Protein AF-A0A919DUF3-F1 (afdb_monomer_lite)

Radius of gyration: 19.7 Å; chains: 1; bounding box: 41×31×44 Å

pLDDT: mean 87.0, std 9.14, range [55.09, 96.88]

Structure (mmCIF, N/CA/C/O backbone):
data_AF-A0A919DUF3-F1
#
_entry.id   AF-A0A919DUF3-F1
#
loop_
_atom_site.group_PDB
_atom_site.id
_atom_site.type_symbol
_atom_site.label_atom_id
_atom_site.label_alt_id
_atom_site.label_comp_id
_atom_site.label_asym_id
_atom_site.label_entity_id
_atom_site.label_seq_id
_atom_site.pdbx_PDB_ins_code
_atom_site.Cartn_x
_atom_site.Cartn_y
_atom_site.Cartn_z
_atom_site.occupancy
_atom_site.B_iso_or_equiv
_atom_site.auth_seq_id
_atom_site.auth_comp_id
_atom_site.auth_asym_id
_atom_site.auth_atom_id
_atom_site.pdbx_PDB_model_num
ATOM 1 N N . MET A 1 1 ? 0.607 26.790 12.802 1.00 56.91 1 MET A N 1
ATOM 2 C CA . MET A 1 1 ? 0.655 25.379 13.237 1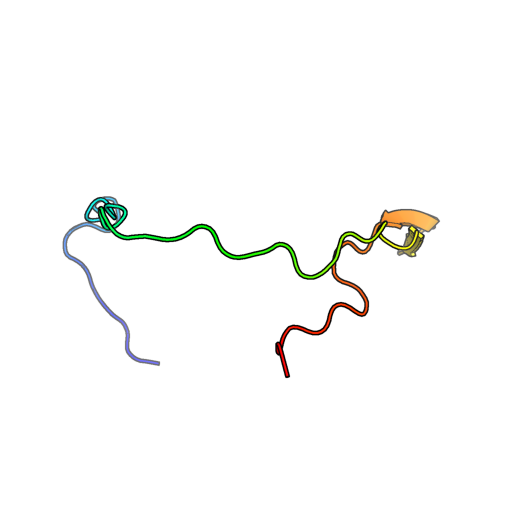.00 56.91 1 MET A CA 1
ATOM 3 C C . MET A 1 1 ? 0.926 25.388 14.735 1.00 56.91 1 MET A C 1
ATOM 5 O O . MET A 1 1 ? 1.983 25.882 15.107 1.00 56.91 1 MET A O 1
ATOM 9 N N . PRO A 1 2 ? -0.033 25.016 15.597 1.00 73.94 2 PRO A N 1
ATOM 10 C CA . PRO A 1 2 ? 0.181 25.049 17.042 1.00 73.94 2 PRO A CA 1
ATOM 11 C C . PRO A 1 2 ? 1.137 23.927 17.464 1.00 73.94 2 PRO A C 1
ATOM 13 O O . PRO A 1 2 ? 1.032 22.806 16.966 1.00 73.94 2 PRO A O 1
ATOM 16 N N . ALA A 1 3 ? 2.065 24.231 18.369 1.00 80.88 3 ALA A N 1
ATOM 17 C CA . ALA A 1 3 ? 2.901 23.218 18.998 1.00 80.88 3 ALA A CA 1
ATOM 18 C C . ALA A 1 3 ? 2.068 22.484 20.058 1.00 80.88 3 ALA A C 1
ATOM 20 O O . ALA A 1 3 ? 1.555 23.107 20.986 1.00 80.88 3 ALA A O 1
ATOM 21 N N . VAL A 1 4 ? 1.905 21.172 19.893 1.00 80.06 4 VAL A N 1
ATOM 22 C CA . VAL A 1 4 ? 1.247 20.304 2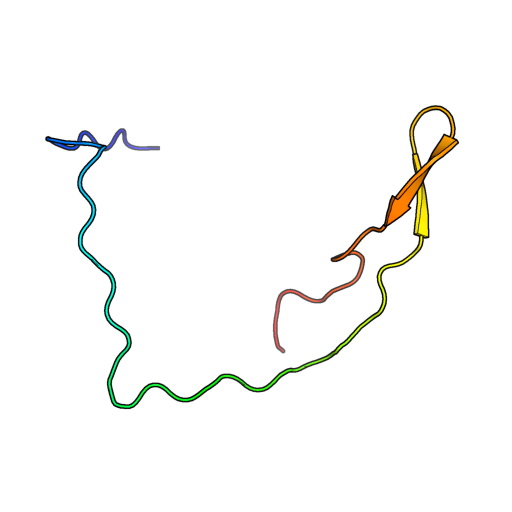0.875 1.00 80.06 4 VAL A CA 1
ATOM 23 C C . VAL A 1 4 ? 2.337 19.644 21.710 1.00 80.06 4 VAL A C 1
ATOM 25 O O . VAL A 1 4 ? 3.114 18.845 21.193 1.00 80.06 4 VAL A O 1
ATOM 28 N N . THR A 1 5 ? 2.395 19.989 22.994 1.00 82.56 5 THR A N 1
ATOM 29 C CA . THR A 1 5 ? 3.298 19.357 23.961 1.00 82.56 5 THR A CA 1
ATOM 30 C C . THR A 1 5 ? 2.550 18.233 24.664 1.00 82.56 5 THR A C 1
ATOM 32 O O . THR A 1 5 ? 1.479 18.458 25.225 1.00 82.56 5 THR A O 1
ATOM 35 N N . VAL A 1 6 ? 3.107 17.025 24.624 1.00 83.69 6 VAL A N 1
ATOM 36 C CA . VAL A 1 6 ? 2.578 15.847 25.322 1.00 83.69 6 VAL A CA 1
ATOM 37 C C . VAL A 1 6 ? 3.518 15.457 26.457 1.00 83.69 6 VAL A C 1
ATOM 39 O O . VAL A 1 6 ? 4.729 15.619 26.333 1.00 83.69 6 VAL A O 1
ATOM 42 N N . GLU A 1 7 ? 2.964 14.943 27.555 1.00 86.50 7 GLU A N 1
ATOM 43 C CA . GLU A 1 7 ? 3.730 14.544 28.745 1.00 86.50 7 GLU A CA 1
ATOM 44 C C . GLU A 1 7 ? 4.745 13.433 28.438 1.00 86.50 7 GLU A C 1
ATOM 46 O O . GLU A 1 7 ? 5.886 13.485 28.893 1.00 86.50 7 GLU A O 1
ATOM 51 N N . ASN A 1 8 ? 4.356 12.453 27.616 1.00 85.50 8 ASN A N 1
ATOM 52 C CA . ASN A 1 8 ? 5.234 11.373 27.189 1.00 85.50 8 ASN A CA 1
ATOM 53 C C . ASN A 1 8 ? 5.025 11.045 25.694 1.00 85.50 8 ASN A C 1
ATOM 55 O O . ASN A 1 8 ? 3.999 10.468 25.324 1.00 85.50 8 ASN A O 1
ATOM 59 N N . PRO A 1 9 ? 5.993 11.368 24.815 1.00 84.44 9 PRO A N 1
ATOM 60 C CA . PRO A 1 9 ? 5.890 11.115 23.377 1.00 84.44 9 PRO A CA 1
ATOM 61 C C . PRO A 1 9 ? 6.042 9.632 23.001 1.00 84.44 9 PRO A C 1
ATOM 63 O O . PRO A 1 9 ? 5.827 9.270 21.847 1.00 84.44 9 PRO A O 1
ATOM 66 N N . LEU A 1 10 ? 6.422 8.773 23.952 1.00 88.75 10 LEU A N 1
ATOM 67 C CA . LEU A 1 10 ? 6.567 7.329 23.757 1.00 88.75 10 LEU A CA 1
ATOM 68 C C . LEU A 1 10 ? 5.305 6.551 24.147 1.00 88.75 10 LEU A C 1
ATOM 70 O O . LEU A 1 10 ? 5.248 5.338 23.953 1.00 88.75 10 LEU A O 1
ATOM 74 N N . THR A 1 11 ? 4.293 7.224 24.698 1.00 86.62 11 THR A N 1
ATOM 75 C CA . THR A 1 11 ? 3.017 6.597 25.050 1.00 86.62 11 THR A CA 1
ATOM 76 C C . THR A 1 11 ? 1.941 7.003 24.062 1.00 86.62 11 THR A C 1
ATOM 78 O O . THR A 1 11 ? 1.647 8.185 23.904 1.00 86.62 11 THR A O 1
ATOM 81 N N . LEU A 1 12 ? 1.315 6.011 23.434 1.00 85.88 12 LEU A N 1
ATOM 82 C CA . LEU A 1 12 ? 0.127 6.194 22.611 1.00 85.88 12 LEU A CA 1
ATOM 83 C C . LEU A 1 12 ? -0.952 5.202 23.060 1.00 85.88 12 LEU A C 1
ATOM 85 O O . LEU A 1 12 ? -0.635 4.030 23.290 1.00 85.88 12 LEU A O 1
ATOM 89 N N . PRO A 1 13 ? -2.223 5.631 23.174 1.00 86.50 13 PRO A N 1
ATOM 90 C CA . PRO A 1 13 ? -3.331 4.710 23.370 1.00 86.50 13 PRO A CA 1
ATOM 91 C C . PRO A 1 13 ? -3.367 3.668 22.251 1.00 86.50 13 PRO A C 1
ATOM 93 O O . PRO A 1 13 ? -3.184 3.986 21.073 1.00 86.50 13 PRO A O 1
ATOM 96 N N . ARG A 1 14 ? -3.633 2.410 22.609 1.00 88.62 14 ARG A N 1
ATOM 97 C CA . ARG A 1 14 ? -3.852 1.367 21.609 1.00 88.62 14 ARG A CA 1
ATOM 98 C C . ARG A 1 14 ? -5.173 1.636 20.890 1.00 88.62 14 ARG A C 1
ATOM 100 O O . ARG A 1 14 ? -6.212 1.755 21.530 1.00 88.62 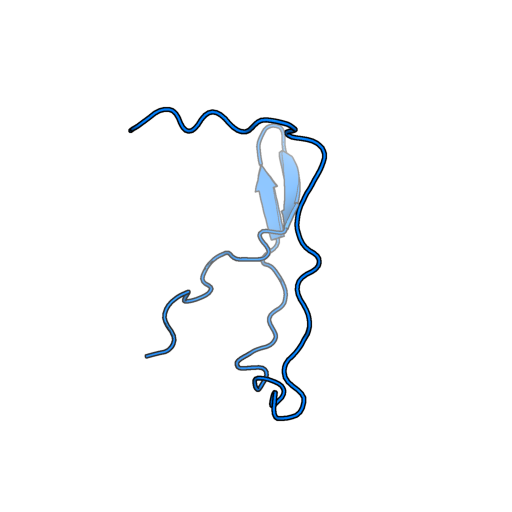14 ARG A O 1
ATOM 107 N N . VAL A 1 15 ? -5.131 1.670 19.562 1.00 89.62 15 VAL A N 1
ATOM 108 C CA . VAL A 1 15 ? -6.335 1.725 18.727 1.00 89.62 15 VAL A CA 1
ATOM 109 C C . VAL A 1 15 ? -6.935 0.321 18.648 1.00 89.62 15 VAL A C 1
ATOM 111 O O . VAL A 1 15 ? -6.259 -0.619 18.225 1.00 89.62 15 VAL A O 1
ATOM 114 N N . THR A 1 16 ? -8.186 0.167 19.080 1.00 91.06 16 THR A N 1
ATOM 115 C CA . THR A 1 16 ? -8.953 -1.076 18.940 1.00 91.06 16 THR A CA 1
ATOM 116 C C . THR A 1 16 ? -9.818 -1.022 17.686 1.00 91.06 16 THR A C 1
ATOM 118 O O . THR A 1 16 ? -10.325 0.031 17.302 1.00 91.06 16 THR A O 1
ATOM 121 N N . VAL A 1 17 ? -9.973 -2.166 17.021 1.00 88.81 17 VAL A N 1
ATOM 122 C CA . VAL A 1 17 ? -10.885 -2.289 15.879 1.00 88.81 17 VAL A CA 1
ATOM 123 C C . VAL A 1 17 ? -12.312 -2.467 16.420 1.00 88.81 17 VAL A C 1
ATOM 125 O O . VAL A 1 17 ? -12.495 -3.295 17.317 1.00 88.81 17 VAL A O 1
ATOM 128 N N . PRO A 1 18 ? -13.315 -1.719 15.920 1.00 91.12 18 PRO A N 1
ATOM 129 C CA . PRO A 1 18 ? -14.718 -1.928 16.281 1.00 91.12 18 PRO A CA 1
ATOM 130 C C . PRO A 1 18 ? -15.180 -3.355 15.963 1.00 91.12 18 PRO A C 1
ATOM 132 O O . PRO A 1 18 ? -14.774 -3.927 14.953 1.00 91.12 18 PRO A O 1
ATOM 135 N N . ALA A 1 19 ? -16.044 -3.933 16.802 1.00 90.50 19 ALA A N 1
ATOM 136 C CA . ALA A 1 19 ? -16.538 -5.302 16.607 1.00 90.50 19 ALA A CA 1
ATOM 137 C C . ALA A 1 19 ? -17.402 -5.456 15.340 1.00 90.50 19 ALA A C 1
ATOM 139 O O . ALA A 1 19 ? -17.483 -6.538 14.767 1.00 90.50 19 ALA A O 1
ATOM 140 N N . ASP A 1 20 ? -18.024 -4.3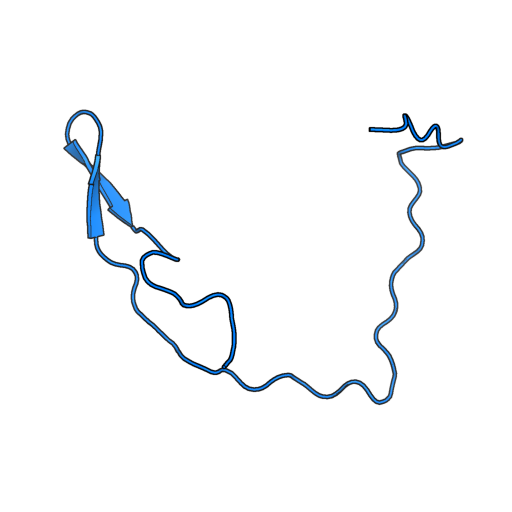67 14.901 1.00 94.19 20 ASP A N 1
ATOM 141 C CA . ASP A 1 20 ? -18.860 -4.241 13.710 1.00 94.19 20 ASP A CA 1
ATOM 142 C C . ASP A 1 20 ? -18.089 -3.721 12.482 1.00 94.19 20 ASP A C 1
ATOM 144 O O . ASP A 1 20 ? -18.688 -3.414 11.449 1.00 94.19 20 ASP A O 1
ATOM 148 N N . ALA A 1 21 ? -16.758 -3.617 12.562 1.00 91.81 21 ALA A N 1
ATOM 149 C CA . ALA A 1 21 ? -15.947 -3.142 11.451 1.00 91.81 21 ALA A CA 1
ATOM 150 C C . ALA A 1 21 ? -16.044 -4.088 10.243 1.00 91.81 21 ALA A C 1
ATOM 152 O O . ALA A 1 21 ? -15.689 -5.266 10.310 1.00 91.81 21 ALA A O 1
ATOM 153 N N . VAL A 1 22 ? -16.466 -3.543 9.101 1.00 91.81 22 VAL A N 1
ATOM 154 C CA . VAL A 1 22 ? -16.529 -4.271 7.830 1.00 91.81 22 VAL A CA 1
ATOM 155 C C . VAL A 1 22 ? -15.253 -4.026 7.027 1.00 91.81 22 VAL A C 1
ATOM 157 O O . VAL A 1 22 ? -14.786 -2.891 6.895 1.00 91.81 22 VAL A O 1
ATOM 160 N N . ALA A 1 23 ? -14.690 -5.091 6.453 1.00 90.50 23 ALA A N 1
ATOM 161 C CA . ALA A 1 23 ? -13.557 -4.977 5.543 1.00 90.50 23 ALA A CA 1
ATOM 162 C C . ALA A 1 23 ? -13.938 -4.134 4.315 1.00 90.50 23 ALA A C 1
ATOM 164 O O . ALA A 1 23 ? -14.935 -4.396 3.640 1.00 90.50 23 ALA A O 1
ATOM 165 N N . ARG A 1 24 ? -13.130 -3.113 4.010 1.00 90.38 24 ARG A N 1
ATOM 166 C CA . ARG A 1 24 ? -13.349 -2.275 2.825 1.00 90.38 24 ARG A CA 1
ATOM 167 C C . ARG A 1 24 ? -13.038 -3.080 1.557 1.00 90.38 24 ARG A C 1
ATOM 169 O O . ARG A 1 24 ? -12.021 -3.776 1.535 1.00 90.38 24 ARG A O 1
ATOM 176 N N . PRO A 1 25 ? -13.858 -2.973 0.498 1.00 90.75 25 PRO A N 1
ATOM 177 C CA . PRO A 1 25 ? -13.598 -3.687 -0.744 1.00 90.75 25 PRO A CA 1
ATOM 178 C C . PRO A 1 25 ? -12.329 -3.164 -1.426 1.00 90.75 25 PRO A C 1
ATOM 180 O O . PRO A 1 25 ? -12.010 -1.973 -1.365 1.00 90.75 25 PRO A O 1
ATOM 183 N N . VAL A 1 26 ? -11.623 -4.057 -2.118 1.00 90.38 26 VAL A N 1
ATOM 184 C CA . VAL A 1 26 ? -10.507 -3.680 -2.992 1.00 90.38 26 VAL A CA 1
ATOM 185 C C . VAL A 1 26 ? -11.082 -3.051 -4.258 1.00 90.38 26 VAL A C 1
ATOM 187 O O . VAL A 1 26 ? -11.801 -3.707 -5.004 1.00 90.38 26 VAL A O 1
ATOM 190 N N . LEU A 1 27 ? -10.754 -1.782 -4.505 1.00 87.06 27 LEU A N 1
ATOM 191 C CA . LEU A 1 27 ? -11.255 -1.056 -5.677 1.00 87.06 27 LEU A CA 1
ATOM 192 C C . LEU A 1 27 ? -10.503 -1.424 -6.962 1.00 87.06 27 LEU A C 1
ATOM 194 O O . LEU A 1 27 ? -11.100 -1.496 -8.031 1.00 87.06 27 LEU A O 1
ATOM 198 N N . ALA A 1 28 ? -9.187 -1.634 -6.872 1.00 86.62 28 ALA A N 1
ATOM 199 C CA . ALA A 1 28 ? -8.353 -2.013 -8.005 1.00 86.62 28 ALA A CA 1
ATOM 200 C C . ALA A 1 28 ? -7.018 -2.612 -7.543 1.00 86.62 28 ALA A C 1
ATOM 202 O O . ALA A 1 28 ? -6.456 -2.190 -6.532 1.00 86.62 28 ALA A O 1
ATOM 203 N N . VAL A 1 29 ? -6.475 -3.532 -8.342 1.00 88.88 29 VAL A N 1
ATOM 204 C CA . VAL A 1 29 ? -5.093 -4.020 -8.239 1.00 88.88 29 VAL A CA 1
ATOM 205 C C . VAL A 1 29 ? -4.367 -3.604 -9.512 1.00 88.88 29 VAL A C 1
ATOM 207 O O . VAL A 1 29 ? -4.853 -3.860 -10.613 1.00 88.88 29 VAL A O 1
ATOM 210 N N . ARG A 1 30 ? -3.223 -2.927 -9.385 1.00 86.88 30 ARG A N 1
ATOM 211 C CA . ARG A 1 30 ? -2.423 -2.482 -10.532 1.00 86.88 30 ARG A CA 1
ATOM 212 C C . ARG A 1 30 ? -0.952 -2.790 -10.318 1.00 86.88 30 ARG A C 1
ATOM 214 O O . ARG A 1 30 ? -0.433 -2.656 -9.213 1.00 86.88 30 ARG A O 1
ATOM 221 N N . THR A 1 31 ? -0.275 -3.156 -11.401 1.00 92.44 31 THR A N 1
ATOM 222 C CA . THR A 1 31 ? 1.182 -3.284 -11.420 1.00 92.44 31 THR A CA 1
ATOM 223 C C . THR A 1 31 ? 1.812 -1.905 -11.569 1.00 92.44 31 THR A C 1
ATOM 225 O O . THR A 1 31 ? 1.446 -1.138 -12.458 1.00 92.44 31 THR A O 1
ATOM 228 N N . ALA A 1 32 ? 2.777 -1.599 -10.704 1.00 93.81 32 ALA A N 1
ATOM 229 C CA . ALA A 1 32 ? 3.472 -0.320 -10.722 1.00 93.81 32 ALA A CA 1
ATOM 230 C C . ALA A 1 32 ? 4.251 -0.122 -12.038 1.00 93.81 32 ALA A C 1
ATOM 232 O O . ALA A 1 32 ? 5.024 -1.017 -12.417 1.00 93.81 32 ALA A O 1
ATOM 233 N N . PRO A 1 33 ? 4.122 1.038 -12.711 1.00 94.00 33 PRO A N 1
ATOM 234 C CA . PRO A 1 33 ? 4.952 1.355 -13.865 1.00 94.00 33 PRO A CA 1
ATOM 235 C C . PRO A 1 33 ? 6.430 1.387 -13.468 1.00 94.00 33 PRO A C 1
ATOM 237 O O . PRO A 1 33 ? 6.785 1.834 -12.371 1.00 94.00 33 PRO A O 1
ATOM 240 N N . SER A 1 34 ? 7.280 0.882 -14.360 1.00 94.94 34 SER A N 1
ATOM 241 C CA . SER A 1 34 ? 8.736 0.952 -14.242 1.00 94.94 34 SER A CA 1
ATOM 242 C C . SER A 1 34 ? 9.293 2.105 -15.060 1.00 94.94 34 SER A C 1
ATOM 244 O O . SER A 1 34 ? 8.779 2.414 -16.133 1.00 94.94 34 SER A O 1
ATOM 246 N N . GLY A 1 35 ? 10.385 2.681 -14.584 1.00 94.31 35 GLY A N 1
ATOM 247 C CA . GLY A 1 35 ? 11.160 3.674 -15.311 1.00 94.31 35 GLY A CA 1
ATOM 248 C C . GLY A 1 35 ? 12.578 3.747 -14.771 1.00 94.31 35 GLY A C 1
ATOM 249 O O . GLY A 1 35 ? 12.962 2.938 -13.925 1.00 94.31 35 GLY A O 1
ATOM 250 N N . TYR A 1 36 ? 13.329 4.726 -15.255 1.00 96.88 36 TYR A N 1
ATOM 251 C CA . TYR A 1 36 ? 14.680 5.010 -14.795 1.00 96.88 36 TYR A CA 1
ATOM 252 C C . TYR A 1 36 ? 14.751 6.428 -14.238 1.00 96.88 36 TYR A C 1
ATOM 254 O O . TYR A 1 36 ? 14.142 7.338 -14.799 1.00 96.88 36 TYR A O 1
ATOM 262 N N . GLU A 1 37 ? 15.468 6.613 -13.133 1.00 94.69 37 GLU A N 1
ATOM 263 C CA . GLU A 1 37 ? 15.612 7.907 -12.458 1.00 94.69 37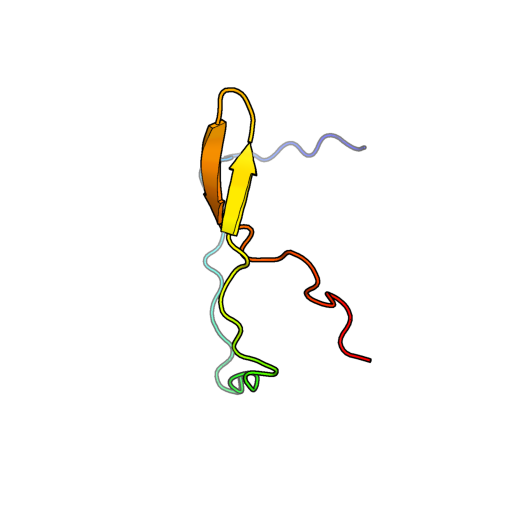 GLU A CA 1
ATOM 264 C C . GLU A 1 37 ? 17.065 8.148 -12.035 1.00 94.69 37 GLU A C 1
ATOM 266 O O . GLU A 1 37 ? 17.831 7.201 -11.840 1.00 94.69 37 GLU A O 1
ATOM 271 N N . GLY A 1 38 ? 17.453 9.422 -11.906 1.00 93.44 38 GLY A N 1
ATOM 272 C CA . GLY A 1 38 ? 18.841 9.810 -11.641 1.00 93.44 38 GLY A CA 1
ATOM 273 C C . GLY A 1 38 ? 19.788 9.311 -12.737 1.00 93.44 38 GLY A C 1
ATOM 274 O O . GLY A 1 38 ? 19.483 9.435 -13.920 1.00 93.44 38 GLY A O 1
ATOM 275 N N . GLU A 1 39 ? 20.892 8.680 -12.336 1.00 95.56 39 GLU A N 1
ATOM 276 C CA . GLU A 1 39 ? 21.923 8.095 -13.215 1.00 95.56 39 GLU A CA 1
ATOM 277 C C . GLU A 1 39 ? 21.488 6.779 -13.906 1.00 95.56 39 GLU A C 1
ATOM 279 O O . GLU A 1 39 ? 22.304 5.903 -14.181 1.00 95.56 39 GLU A O 1
ATOM 284 N N . GLY A 1 40 ? 20.188 6.591 -14.160 1.00 96.00 40 GLY A N 1
ATOM 285 C CA . GLY A 1 40 ? 19.668 5.383 -14.811 1.00 96.00 40 GLY A CA 1
ATOM 286 C C . GLY A 1 40 ? 19.323 4.243 -13.850 1.00 96.00 40 GLY A C 1
ATOM 287 O O . GLY A 1 40 ? 19.393 3.072 -14.225 1.00 96.00 40 GLY A O 1
ATOM 288 N N . PHE A 1 41 ? 18.921 4.550 -12.614 1.00 96.69 41 PHE A N 1
ATOM 289 C CA . PHE A 1 41 ? 18.473 3.532 -11.663 1.00 96.69 41 PHE A CA 1
ATOM 290 C C . PHE A 1 41 ? 17.054 3.055 -11.984 1.00 96.69 41 PHE A C 1
ATOM 292 O O . PHE A 1 41 ? 16.170 3.895 -12.156 1.00 96.69 41 PHE A O 1
ATOM 299 N N . PRO A 1 42 ? 16.791 1.737 -12.032 1.00 96.38 42 PRO A N 1
ATOM 300 C CA . PRO A 1 42 ? 15.450 1.219 -12.263 1.00 96.38 42 PRO A CA 1
ATOM 301 C C . PRO A 1 42 ? 14.552 1.458 -11.041 1.00 96.38 42 PRO A C 1
ATOM 303 O O . PRO A 1 42 ? 14.855 1.017 -9.933 1.00 96.38 42 PRO A O 1
ATOM 306 N N . VAL A 1 43 ? 13.412 2.117 -11.247 1.00 95.94 43 VAL A N 1
ATOM 307 C CA . VAL A 1 43 ? 12.440 2.474 -10.200 1.00 95.94 43 VAL A CA 1
ATOM 308 C C . VAL A 1 43 ? 11.042 1.975 -10.572 1.00 95.94 43 VAL A C 1
ATOM 310 O O . VAL A 1 43 ? 10.676 1.896 -11.746 1.00 95.94 43 VAL A O 1
ATOM 313 N N . ARG A 1 44 ? 10.231 1.644 -9.558 1.00 95.12 44 ARG A N 1
ATOM 314 C CA . ARG A 1 44 ? 8.799 1.319 -9.680 1.00 95.12 44 ARG A CA 1
ATOM 315 C C . ARG A 1 44 ? 7.962 2.371 -8.956 1.00 95.12 44 ARG A C 1
ATOM 317 O O . ARG A 1 44 ? 8.105 2.537 -7.747 1.00 95.12 44 ARG A O 1
ATOM 324 N N . ARG A 1 45 ? 7.041 3.042 -9.654 1.00 91.75 45 ARG A N 1
ATOM 325 C CA . ARG A 1 45 ? 6.171 4.061 -9.036 1.00 91.75 45 ARG A CA 1
ATOM 326 C C . ARG A 1 45 ? 4.828 3.475 -8.605 1.00 91.75 45 ARG A C 1
ATOM 328 O O . ARG A 1 45 ? 3.858 3.532 -9.351 1.00 91.75 45 ARG A O 1
ATOM 335 N N . ALA A 1 46 ? 4.769 2.937 -7.387 1.00 88.94 46 ALA A N 1
ATOM 336 C CA . ALA A 1 46 ? 3.614 2.190 -6.870 1.00 88.94 46 ALA A CA 1
ATOM 337 C C . ALA A 1 46 ? 2.262 2.922 -6.980 1.00 88.94 46 ALA A C 1
ATOM 339 O O . ALA A 1 46 ? 1.260 2.300 -7.317 1.00 88.94 46 ALA A O 1
ATOM 340 N N . PHE A 1 47 ? 2.244 4.237 -6.745 1.00 86.00 47 PHE A N 1
ATOM 341 C CA . PHE A 1 47 ? 1.013 5.038 -6.715 1.00 86.00 47 PHE A CA 1
ATOM 342 C C . PHE A 1 47 ? 0.850 5.985 -7.909 1.00 86.00 47 PHE A C 1
ATOM 344 O O . PHE A 1 47 ? -0.065 6.807 -7.922 1.00 86.00 47 PHE A O 1
ATOM 351 N N . ALA A 1 48 ? 1.722 5.897 -8.918 1.00 88.19 48 ALA A N 1
ATOM 352 C CA . ALA A 1 48 ? 1.599 6.748 -10.097 1.00 88.19 48 ALA A CA 1
ATOM 353 C C . ALA A 1 48 ? 0.256 6.496 -10.804 1.00 88.19 48 ALA A C 1
ATOM 355 O O . ALA A 1 48 ? -0.056 5.371 -11.188 1.00 88.19 48 ALA A O 1
ATOM 356 N N . GLY A 1 49 ? -0.540 7.557 -10.963 1.00 82.12 49 GLY A N 1
ATOM 357 C CA . GLY A 1 49 ? -1.843 7.498 -11.629 1.00 82.12 49 GLY A CA 1
ATOM 358 C C . GLY A 1 49 ? -2.969 6.847 -10.816 1.00 82.12 49 GLY A C 1
ATOM 359 O O . GLY A 1 49 ? -4.041 6.610 -11.371 1.00 82.12 49 GLY A O 1
ATOM 360 N N . ILE A 1 50 ? -2.766 6.555 -9.524 1.00 85.62 50 ILE A N 1
ATOM 361 C CA . ILE A 1 50 ? -3.851 6.092 -8.648 1.00 85.62 50 ILE A CA 1
ATOM 362 C C . ILE A 1 50 ? -4.699 7.294 -8.223 1.00 85.62 50 ILE A C 1
ATOM 364 O O . ILE A 1 50 ? -4.183 8.274 -7.685 1.00 85.62 50 ILE A O 1
ATOM 368 N N . ASN A 1 51 ? -6.012 7.216 -8.454 1.00 80.81 51 ASN A N 1
ATOM 369 C CA . ASN A 1 51 ? -6.942 8.226 -7.965 1.00 80.81 51 ASN A CA 1
ATOM 370 C C . ASN A 1 51 ? -7.140 8.049 -6.451 1.00 80.81 51 ASN A C 1
ATOM 372 O O . ASN A 1 51 ? -7.586 6.999 -5.994 1.00 80.81 51 ASN A O 1
ATOM 376 N N . TYR A 1 52 ? -6.787 9.074 -5.677 1.00 74.31 52 TYR A N 1
ATOM 377 C CA . TYR A 1 52 ? -6.904 9.077 -4.217 1.00 74.31 52 TYR A CA 1
ATOM 378 C C . TYR A 1 52 ? -8.310 9.462 -3.731 1.00 74.31 52 TYR A C 1
ATOM 380 O O . TYR A 1 52 ? -8.606 9.337 -2.543 1.00 74.31 52 TYR A O 1
ATOM 388 N N . LYS A 1 53 ? -9.185 9.918 -4.637 1.00 69.81 53 LYS A N 1
ATOM 389 C CA . LYS A 1 53 ? -10.604 10.146 -4.369 1.00 69.81 53 LYS A CA 1
ATOM 390 C C . LYS A 1 53 ? -11.411 9.036 -5.028 1.00 69.81 53 LYS A C 1
ATOM 392 O O . LYS A 1 53 ? -11.412 8.892 -6.248 1.00 69.81 53 LYS A O 1
ATOM 397 N N . CYS A 1 54 ? -12.113 8.263 -4.208 1.00 55.09 54 CYS A N 1
ATOM 398 C CA . CYS A 1 54 ? -13.184 7.405 -4.693 1.00 5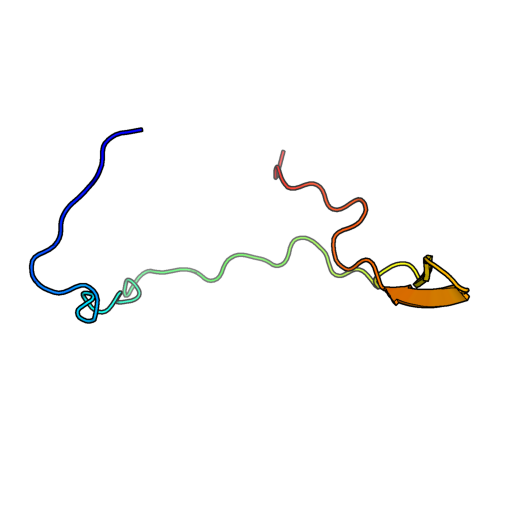5.09 54 CYS A CA 1
ATOM 399 C C . CYS A 1 54 ? -14.352 8.339 -5.028 1.00 55.09 54 CYS A C 1
ATOM 401 O O . CYS A 1 54 ? -14.953 8.898 -4.113 1.00 55.09 54 CYS A O 1
ATOM 403 N N . THR A 1 55 ? -14.560 8.602 -6.317 1.00 60.81 55 THR A N 1
ATOM 404 C CA . THR A 1 55 ? -15.758 9.300 -6.809 1.00 60.81 55 THR A CA 1
ATOM 405 C C . THR A 1 55 ? -16.741 8.252 -7.290 1.00 60.81 55 THR A C 1
ATOM 407 O O . THR A 1 55 ? -16.244 7.215 -7.791 1.00 60.81 55 THR A O 1
#

Organism: NCBI:txid68230

Sequence (55 aa):
MPAVTVENPLTLPRVTVPADAVARPVLAVRTAPSGYEGEGFPVRRAFAGINYKCT

Secondary structure (DSSP, 8-state):
------S-TT--PPPPPPTTPPPPPP----PPPEEEETTTEEEE-TTTT--SS--

Foldseek 3Di:
DDDDDDPDPPDDDDDDDDPPDDDDDDPDDDFFDWDADDPGHIDGDRCVPPDPDDD